Protein AF-A0A7S2BAJ3-F1 (afdb_monomer_lite)

Sequence (168 aa):
AYTRFWEGATLINQVRGEWFNAVSTLFAFCNHSPAYRDKVDQFQHTLIRLASMLYCSALQQVCDLDDDWFEIIEIRGMEDDSIRFMQESADRVEIILCWIQRLIVDANEEDVIKIAPPILTRAFQELSRGIVNVNSARKIKDIPFPFPYSQMITLMLLVHWLATPVIA

InterPro domains:
  IPR044669 Voltage-dependent anion channel-forming protein YneE/VCCN1/2-like [PF25539] (1-166)

Radius of gyration: 22.39 Å; chains: 1; bounding box: 67×28×60 Å

Structure (mmCIF, N/CA/C/O backbone):
data_AF-A0A7S2BAJ3-F1
#
_entry.id   AF-A0A7S2BAJ3-F1
#
loop_
_atom_site.group_PDB
_atom_site.id
_atom_site.type_symbol
_atom_site.label_atom_id
_atom_site.label_alt_id
_atom_site.label_comp_id
_atom_site.label_asym_id
_atom_site.label_entity_id
_atom_site.label_seq_id
_atom_site.pdbx_PDB_ins_code
_atom_site.Cartn_x
_atom_site.Cartn_y
_atom_site.Cartn_z
_atom_site.occupancy
_atom_site.B_iso_or_equiv
_atom_site.auth_seq_id
_atom_site.auth_comp_id
_atom_site.auth_asym_id
_atom_site.auth_atom_id
_atom_site.pdbx_PDB_model_num
ATOM 1 N N . ALA A 1 1 ? 21.060 0.919 -12.688 1.00 78.38 1 ALA A N 1
ATOM 2 C CA . ALA A 1 1 ? 20.465 -0.400 -12.381 1.00 78.38 1 ALA A CA 1
ATOM 3 C C . ALA A 1 1 ? 20.527 -0.711 -10.883 1.00 78.38 1 ALA A C 1
ATOM 5 O O . ALA A 1 1 ? 19.474 -0.791 -10.272 1.00 78.38 1 ALA A O 1
ATOM 6 N N . TYR A 1 2 ? 21.718 -0.786 -10.273 1.00 85.75 2 TYR A N 1
ATOM 7 C CA . TYR A 1 2 ? 21.890 -1.144 -8.852 1.00 85.75 2 TYR A CA 1
ATOM 8 C C . TYR A 1 2 ? 21.098 -0.273 -7.857 1.00 85.75 2 TYR A C 1
ATOM 10 O O . TYR A 1 2 ? 20.364 -0.805 -7.033 1.00 85.75 2 TYR A O 1
ATOM 18 N N . THR A 1 3 ? 21.173 1.060 -7.969 1.00 89.75 3 THR A N 1
ATOM 19 C CA . THR A 1 3 ? 20.400 1.971 -7.101 1.00 89.75 3 THR A CA 1
ATOM 20 C C . THR A 1 3 ? 18.897 1.726 -7.215 1.00 89.75 3 THR A C 1
ATOM 22 O O . THR A 1 3 ? 18.225 1.624 -6.201 1.00 89.75 3 THR A O 1
ATOM 25 N N . ARG A 1 4 ? 18.385 1.549 -8.441 1.00 89.31 4 ARG A N 1
ATOM 26 C CA . ARG A 1 4 ? 16.955 1.312 -8.697 1.00 89.31 4 ARG A CA 1
ATOM 27 C C . ARG A 1 4 ? 16.468 -0.013 -8.111 1.00 89.31 4 ARG A C 1
ATOM 29 O O . ARG A 1 4 ? 15.348 -0.080 -7.626 1.00 89.31 4 ARG A O 1
ATOM 36 N N . PHE A 1 5 ? 17.311 -1.047 -8.145 1.00 88.62 5 PHE A N 1
ATOM 37 C CA . PHE A 1 5 ? 17.019 -2.335 -7.515 1.00 88.62 5 PHE A CA 1
ATOM 38 C C . PHE A 1 5 ? 16.846 -2.183 -5.999 1.00 88.62 5 PHE A C 1
ATOM 40 O O . PHE A 1 5 ? 15.823 -2.584 -5.450 1.00 88.62 5 PHE A O 1
ATOM 47 N N . TRP A 1 6 ? 17.815 -1.546 -5.335 1.00 93.06 6 TRP A N 1
ATOM 48 C CA . TRP A 1 6 ? 17.747 -1.320 -3.891 1.00 93.06 6 TRP A CA 1
ATOM 49 C C . TRP A 1 6 ? 16.617 -0.377 -3.491 1.00 93.06 6 TRP A C 1
ATOM 51 O O . TRP A 1 6 ? 15.978 -0.605 -2.469 1.00 93.06 6 TRP A O 1
ATOM 61 N N . GLU A 1 7 ? 16.341 0.648 -4.295 1.00 92.94 7 GLU A N 1
ATOM 62 C CA . GLU A 1 7 ? 15.231 1.576 -4.078 1.00 92.94 7 GLU A CA 1
ATOM 63 C C . GLU A 1 7 ? 13.882 0.848 -4.145 1.00 92.94 7 GLU A C 1
ATOM 65 O O . GLU A 1 7 ? 13.106 0.928 -3.196 1.00 92.94 7 GLU A O 1
ATOM 70 N N . GLY A 1 8 ? 13.641 0.045 -5.189 1.00 91.81 8 GLY A N 1
ATOM 71 C CA . GLY A 1 8 ? 12.420 -0.760 -5.310 1.00 91.81 8 GLY A CA 1
ATOM 72 C C . GLY A 1 8 ? 12.246 -1.751 -4.154 1.00 91.81 8 GLY A C 1
ATOM 73 O O . GLY A 1 8 ? 11.186 -1.799 -3.532 1.00 91.81 8 GLY A O 1
ATOM 74 N N . ALA A 1 9 ? 13.306 -2.486 -3.799 1.00 91.06 9 ALA A N 1
ATOM 75 C CA . ALA A 1 9 ? 13.281 -3.410 -2.664 1.00 91.06 9 ALA A CA 1
ATOM 76 C C . ALA A 1 9 ? 13.024 -2.693 -1.326 1.00 91.06 9 ALA A C 1
ATOM 78 O O . ALA A 1 9 ? 12.303 -3.205 -0.468 1.00 91.06 9 ALA A O 1
ATOM 79 N N . THR A 1 10 ? 13.595 -1.502 -1.138 1.00 94.81 10 THR A N 1
ATOM 80 C CA . THR A 1 10 ? 13.402 -0.700 0.077 1.00 94.81 10 THR A CA 1
ATOM 81 C C . THR A 1 10 ? 11.963 -0.214 0.190 1.00 94.81 10 THR A C 1
ATOM 83 O O . THR A 1 10 ? 11.367 -0.363 1.255 1.00 94.81 10 THR A O 1
ATOM 86 N N . LEU A 1 11 ? 11.383 0.298 -0.900 1.00 95.00 11 LEU A N 1
ATOM 87 C CA . LEU A 1 11 ? 10.006 0.793 -0.922 1.00 95.00 11 LEU A CA 1
ATOM 88 C C . LEU A 1 11 ? 9.007 -0.302 -0.533 1.00 95.00 11 LEU A C 1
ATOM 90 O O . LEU A 1 11 ? 8.182 -0.080 0.346 1.00 95.00 11 LEU A O 1
ATOM 94 N N . ILE A 1 12 ? 9.123 -1.512 -1.089 1.00 93.00 12 ILE A N 1
ATOM 95 C CA . ILE A 1 12 ? 8.221 -2.625 -0.738 1.00 93.00 12 ILE A CA 1
ATOM 96 C C . ILE A 1 12 ? 8.367 -3.048 0.733 1.00 93.00 12 ILE A C 1
ATOM 98 O O . ILE A 1 12 ? 7.371 -3.314 1.409 1.00 93.00 12 ILE A O 1
ATOM 102 N N . ASN A 1 13 ? 9.588 -3.057 1.275 1.00 93.38 13 ASN A N 1
ATOM 103 C CA . ASN A 1 13 ? 9.790 -3.333 2.701 1.00 93.38 13 ASN A CA 1
ATOM 104 C C . ASN A 1 13 ? 9.205 -2.228 3.599 1.00 93.38 13 ASN A C 1
ATOM 106 O O . ASN A 1 13 ? 8.659 -2.535 4.660 1.00 93.38 13 ASN A O 1
ATOM 110 N N . GLN A 1 14 ? 9.273 -0.962 3.175 1.00 95.44 14 GLN A N 1
ATOM 111 C CA . GLN A 1 14 ? 8.634 0.153 3.878 1.00 95.44 14 GLN A CA 1
ATOM 112 C C . GLN A 1 14 ? 7.110 0.023 3.870 1.00 95.44 14 GLN A C 1
ATOM 114 O O . GLN A 1 14 ? 6.509 0.138 4.934 1.00 95.44 14 GLN A O 1
ATOM 119 N N . VAL A 1 15 ? 6.499 -0.313 2.726 1.00 95.31 15 VAL A N 1
ATOM 120 C CA . VAL A 1 15 ? 5.051 -0.584 2.618 1.00 95.31 15 VAL A CA 1
ATOM 121 C C . VAL A 1 15 ? 4.618 -1.621 3.651 1.00 95.31 15 VAL A C 1
ATOM 123 O O . VAL A 1 15 ? 3.694 -1.384 4.429 1.00 95.31 15 VAL A O 1
ATOM 126 N N . ARG A 1 16 ? 5.328 -2.757 3.707 1.00 93.62 16 ARG A N 1
ATOM 127 C CA . ARG A 1 16 ? 5.051 -3.814 4.685 1.00 93.62 16 ARG A CA 1
ATOM 128 C C . ARG A 1 16 ? 5.150 -3.295 6.119 1.00 93.62 16 ARG A C 1
ATOM 130 O O . ARG A 1 16 ? 4.282 -3.603 6.931 1.00 93.62 16 ARG A O 1
ATOM 137 N N . GLY A 1 17 ? 6.201 -2.538 6.435 1.00 94.69 17 GLY A N 1
ATOM 138 C CA . GLY A 1 17 ? 6.415 -1.980 7.769 1.00 94.69 17 GLY A CA 1
ATOM 139 C C . GLY A 1 17 ? 5.310 -1.011 8.191 1.00 94.69 17 GLY A C 1
ATOM 140 O O . GLY A 1 17 ? 4.792 -1.122 9.299 1.00 94.69 17 GLY A O 1
ATOM 141 N N . GLU A 1 18 ? 4.912 -0.099 7.304 1.00 95.38 18 GLU A N 1
ATOM 142 C CA . GLU A 1 18 ? 3.890 0.912 7.585 1.00 95.38 18 GLU A CA 1
ATOM 143 C C . GLU A 1 18 ? 2.505 0.298 7.777 1.00 95.38 18 GLU A C 1
ATOM 145 O O . GLU A 1 18 ? 1.831 0.600 8.762 1.00 95.38 18 GLU A O 1
ATOM 150 N N . TRP A 1 19 ? 2.091 -0.608 6.892 1.00 95.31 19 TRP A N 1
ATOM 151 C CA . TRP A 1 19 ? 0.789 -1.264 7.018 1.00 95.31 19 TRP A CA 1
ATOM 152 C C . TRP A 1 19 ? 0.727 -2.228 8.195 1.00 95.31 19 TRP A C 1
ATOM 154 O O . TRP A 1 19 ? -0.287 -2.273 8.890 1.00 95.31 19 TRP A O 1
ATOM 164 N N . PHE A 1 20 ? 1.813 -2.952 8.476 1.00 94.69 20 PHE A N 1
ATOM 165 C CA . PHE A 1 20 ? 1.884 -3.779 9.675 1.00 94.69 20 PHE A CA 1
ATOM 166 C C . PHE A 1 20 ? 1.771 -2.929 10.943 1.00 94.69 20 PHE A C 1
ATOM 168 O O . PHE A 1 20 ? 1.014 -3.286 11.846 1.00 94.69 20 PHE A O 1
ATOM 175 N N . ASN A 1 21 ? 2.473 -1.792 11.004 1.00 94.12 21 ASN A N 1
ATOM 176 C CA . ASN A 1 21 ? 2.394 -0.905 12.160 1.00 94.12 21 ASN A CA 1
ATOM 177 C C . ASN A 1 21 ? 0.977 -0.349 12.347 1.00 94.12 21 ASN A C 1
ATOM 179 O O . ASN A 1 21 ? 0.463 -0.385 13.465 1.00 94.12 21 ASN A O 1
ATOM 183 N N . ALA A 1 22 ? 0.311 0.059 11.262 1.00 93.94 22 ALA A N 1
ATOM 184 C CA . ALA A 1 22 ? -1.063 0.551 11.316 1.00 93.94 22 ALA A CA 1
ATOM 185 C C . ALA A 1 22 ? -2.024 -0.508 11.876 1.00 93.94 22 ALA A C 1
ATOM 187 O O . ALA A 1 22 ? -2.772 -0.236 12.816 1.00 93.94 22 ALA A O 1
ATOM 188 N N . VAL A 1 23 ? -1.971 -1.738 11.350 1.00 94.00 23 VAL A N 1
ATOM 189 C CA . VAL A 1 23 ? -2.834 -2.842 11.801 1.00 94.00 23 VAL A CA 1
ATOM 190 C C . VAL A 1 23 ? -2.527 -3.226 13.249 1.00 94.00 23 VAL A C 1
ATOM 192 O O . VAL A 1 23 ? -3.443 -3.325 14.062 1.00 94.00 23 VAL A O 1
ATOM 195 N N . SER A 1 24 ? -1.248 -3.378 13.605 1.00 93.88 24 SER A N 1
ATOM 196 C CA . SER A 1 24 ? -0.832 -3.705 14.975 1.00 93.88 24 SER A CA 1
ATOM 197 C C . SER A 1 24 ? -1.283 -2.640 15.975 1.00 93.88 24 SER A C 1
ATOM 199 O O . SER A 1 24 ? -1.686 -2.961 17.093 1.00 93.88 24 SER A O 1
ATOM 201 N N . THR A 1 25 ? -1.222 -1.373 15.576 1.00 91.62 25 THR A N 1
ATOM 202 C CA . THR A 1 25 ? -1.653 -0.236 16.386 1.00 91.62 25 THR A CA 1
ATOM 203 C C . THR A 1 25 ? -3.165 -0.281 16.615 1.00 91.62 25 THR A C 1
ATOM 205 O O . THR A 1 25 ? -3.613 -0.182 17.753 1.00 91.62 25 THR A O 1
ATOM 208 N N . LEU A 1 26 ? -3.962 -0.517 15.569 1.00 92.19 26 LEU A N 1
ATOM 209 C CA . LEU A 1 26 ? -5.422 -0.648 15.680 1.00 92.19 26 LEU A CA 1
ATOM 210 C C . LEU A 1 26 ? -5.836 -1.820 16.585 1.00 92.19 26 LEU A C 1
ATOM 212 O O . LEU A 1 26 ? -6.768 -1.693 17.377 1.00 92.19 26 LEU A O 1
ATOM 216 N N . PHE A 1 27 ? -5.105 -2.933 16.526 1.00 92.31 27 PHE A N 1
ATOM 217 C CA . PHE A 1 27 ? -5.322 -4.089 17.398 1.00 92.31 27 PHE A CA 1
ATOM 218 C C . PHE A 1 27 ? -5.050 -3.767 18.868 1.00 92.31 27 PHE A C 1
ATOM 220 O O . PHE A 1 27 ? -5.839 -4.132 19.739 1.00 92.31 27 PHE A O 1
ATOM 227 N N . ALA A 1 28 ? -3.957 -3.054 19.146 1.00 90.50 28 ALA A N 1
ATOM 228 C CA . ALA A 1 28 ? -3.554 -2.701 20.505 1.00 90.50 28 ALA A CA 1
ATOM 229 C C . ALA A 1 28 ? -4.574 -1.811 21.232 1.00 90.50 28 ALA A C 1
ATOM 231 O O . ALA A 1 28 ? -4.592 -1.768 22.459 1.00 90.50 28 ALA A O 1
ATOM 232 N N . PHE A 1 29 ? -5.422 -1.107 20.486 1.00 89.56 29 PHE A N 1
ATOM 233 C CA . PHE A 1 29 ? -6.381 -0.156 21.033 1.00 89.56 29 PHE A CA 1
ATOM 234 C C . PHE A 1 29 ? -7.843 -0.611 20.980 1.00 89.56 29 PHE A C 1
ATOM 236 O O . PHE A 1 29 ? -8.766 0.177 21.226 1.00 89.56 29 PHE A O 1
ATOM 243 N N . CYS A 1 30 ? -8.063 -1.880 20.656 1.00 91.00 30 CYS A N 1
ATOM 244 C CA . CYS A 1 30 ? -9.376 -2.489 20.760 1.00 91.00 30 CYS A CA 1
ATOM 245 C C . CYS A 1 30 ? -9.883 -2.460 22.213 1.00 91.00 30 CYS A C 1
ATOM 247 O O . CYS A 1 30 ? -9.118 -2.540 23.175 1.00 91.00 30 CYS A O 1
ATOM 249 N N . ASN A 1 31 ? -11.196 -2.348 22.380 1.00 90.25 31 ASN A N 1
ATOM 250 C CA . ASN A 1 31 ? -11.836 -2.269 23.685 1.00 90.25 31 ASN A CA 1
ATOM 251 C C . ASN A 1 31 ? -11.691 -3.591 24.465 1.00 90.25 31 ASN A C 1
ATOM 253 O O . ASN A 1 31 ? -12.059 -4.658 23.984 1.00 90.25 31 ASN A O 1
ATOM 257 N N . HIS A 1 32 ? -11.190 -3.526 25.700 1.00 88.94 32 HIS A N 1
ATOM 258 C CA . HIS A 1 32 ? -10.984 -4.709 26.550 1.00 88.94 32 HIS A CA 1
ATOM 259 C C . HIS A 1 32 ? -12.216 -5.113 27.376 1.00 88.94 32 HIS A C 1
ATOM 261 O O . HIS A 1 32 ? -12.157 -6.067 28.153 1.00 88.94 32 HIS A O 1
ATOM 267 N N . SER A 1 33 ? -13.325 -4.377 27.266 1.00 90.94 33 SER A N 1
ATOM 268 C CA . SER A 1 33 ? -14.551 -4.692 27.998 1.00 90.94 33 SER A CA 1
ATOM 269 C C . SER A 1 33 ? -15.177 -6.003 27.492 1.00 90.94 33 SER A C 1
ATOM 271 O O . SER A 1 33 ? -15.330 -6.166 26.279 1.00 90.94 33 SER A O 1
ATOM 273 N N . PRO A 1 34 ? -15.629 -6.911 28.384 1.00 89.81 34 PRO A N 1
ATOM 274 C CA . PRO A 1 34 ? -16.228 -8.189 27.989 1.00 89.81 34 PRO A CA 1
ATOM 275 C C . PRO A 1 34 ? -17.430 -8.046 27.049 1.00 89.81 34 PRO A C 1
ATOM 277 O O . PRO A 1 34 ? -17.649 -8.908 26.208 1.00 89.81 34 PRO A O 1
ATOM 280 N N . ALA A 1 35 ? -18.184 -6.949 27.169 1.00 91.50 35 ALA A N 1
ATOM 281 C CA . ALA A 1 35 ? -19.368 -6.683 26.352 1.00 91.50 35 ALA A CA 1
ATOM 282 C C . ALA A 1 35 ? -19.050 -6.416 24.869 1.00 91.50 35 ALA A C 1
ATOM 284 O O . ALA A 1 35 ? -19.925 -6.566 24.024 1.00 91.50 35 ALA A O 1
ATOM 285 N N . TYR A 1 36 ? -17.813 -6.019 24.554 1.00 90.62 36 TYR A N 1
ATOM 286 C CA . TYR A 1 36 ? -17.382 -5.679 23.195 1.00 90.62 36 TYR A CA 1
ATOM 287 C C . TYR A 1 36 ? -16.534 -6.774 22.552 1.00 90.62 36 TYR A C 1
ATOM 289 O O . TYR A 1 36 ? -16.121 -6.613 21.409 1.00 90.62 36 TYR A O 1
ATOM 297 N N . ARG A 1 37 ? -16.281 -7.883 23.256 1.00 90.81 37 ARG A N 1
ATOM 298 C CA . ARG A 1 37 ? -15.369 -8.938 22.803 1.00 90.81 37 ARG A CA 1
ATOM 299 C C . ARG A 1 37 ? -15.735 -9.471 21.417 1.00 90.81 37 ARG A C 1
ATOM 301 O O . ARG A 1 37 ? -14.876 -9.500 20.547 1.00 90.81 37 ARG A O 1
ATOM 308 N N . ASP A 1 38 ? -17.010 -9.778 21.191 1.00 92.31 38 ASP A N 1
ATOM 309 C CA . ASP A 1 38 ? -17.478 -10.307 19.904 1.00 92.31 38 ASP A CA 1
ATOM 310 C C . ASP A 1 38 ? -17.314 -9.283 18.766 1.00 92.31 38 ASP A C 1
ATOM 312 O O . ASP A 1 38 ? -16.895 -9.626 17.661 1.00 92.31 38 ASP A O 1
ATOM 316 N N . LYS A 1 39 ? -17.586 -8.000 19.047 1.00 92.19 39 LYS A N 1
ATOM 317 C CA . LYS A 1 39 ? -17.408 -6.907 18.077 1.00 92.19 39 LYS A CA 1
ATOM 318 C C . LYS A 1 39 ? -15.935 -6.652 17.759 1.00 92.19 39 LYS A C 1
ATOM 320 O O . LYS A 1 39 ? -15.588 -6.408 16.606 1.00 92.19 39 LYS A O 1
ATOM 325 N N . VAL A 1 40 ? -15.074 -6.708 18.774 1.00 93.31 40 VAL A N 1
ATOM 326 C CA . VAL A 1 40 ? -13.621 -6.573 18.625 1.00 93.31 40 VAL A CA 1
ATOM 327 C C . VAL A 1 40 ? -13.068 -7.715 17.782 1.00 93.31 40 VAL A C 1
ATOM 329 O O . VAL A 1 40 ? -12.324 -7.447 16.842 1.00 93.31 40 VAL A O 1
ATOM 332 N N . ASP A 1 41 ? -13.472 -8.956 18.053 1.00 93.12 41 ASP A N 1
ATOM 333 C CA . ASP A 1 41 ? -13.045 -10.117 17.270 1.00 93.12 41 ASP A CA 1
ATOM 334 C C . ASP A 1 41 ? -13.492 -9.969 15.803 1.00 93.12 41 ASP A C 1
ATOM 336 O O . ASP A 1 41 ? -12.690 -10.140 14.881 1.00 93.12 41 ASP A O 1
ATOM 340 N N . GLN A 1 42 ? -14.741 -9.554 15.559 1.00 92.31 42 GLN A N 1
ATOM 341 C CA . GLN A 1 42 ? -15.242 -9.299 14.204 1.00 92.31 42 GLN A CA 1
ATOM 342 C C . GLN A 1 42 ? -14.451 -8.196 13.482 1.00 92.31 42 GLN A C 1
ATOM 344 O O . GLN A 1 42 ? -14.079 -8.364 12.314 1.00 92.31 42 GLN A O 1
ATOM 349 N N . PHE A 1 43 ? -14.160 -7.087 14.165 1.00 93.06 43 PHE A N 1
ATOM 350 C CA . PHE A 1 43 ? -13.348 -5.997 13.627 1.00 93.06 43 PHE A CA 1
ATOM 351 C C . PHE A 1 43 ? -11.932 -6.472 13.279 1.00 93.06 43 PHE A C 1
ATOM 353 O O . PHE A 1 43 ? -11.468 -6.255 12.160 1.00 93.06 43 PHE A O 1
ATOM 360 N N . GLN A 1 44 ? -11.266 -7.175 14.197 1.00 93.44 44 GLN A N 1
ATOM 361 C CA . GLN A 1 44 ? -9.911 -7.693 14.012 1.00 93.44 44 GLN A CA 1
ATOM 362 C C . GLN A 1 44 ? -9.825 -8.657 12.824 1.00 93.44 44 GLN A C 1
ATOM 364 O O . GLN A 1 44 ? -8.944 -8.519 11.970 1.00 93.44 44 GLN A O 1
ATOM 369 N N . HIS A 1 45 ? -10.766 -9.597 12.718 1.00 92.50 45 HIS A N 1
ATOM 370 C CA . HIS A 1 45 ? -10.822 -10.526 11.593 1.00 92.50 45 HIS A CA 1
ATOM 371 C C . HIS A 1 45 ? -11.046 -9.810 10.259 1.00 92.50 45 HIS A C 1
ATOM 373 O O . HIS A 1 45 ? -10.371 -10.120 9.275 1.00 92.50 45 HIS A O 1
ATOM 379 N N . THR A 1 46 ? -11.954 -8.834 10.223 1.00 91.94 46 THR A N 1
ATOM 380 C CA . THR A 1 46 ? -12.244 -8.069 9.002 1.00 91.94 46 THR A CA 1
ATOM 381 C C . THR A 1 46 ? -11.040 -7.223 8.588 1.00 91.94 46 THR A C 1
ATOM 383 O O . THR A 1 46 ? -10.644 -7.243 7.423 1.00 91.94 46 THR A O 1
ATOM 386 N N . LEU A 1 47 ? -10.391 -6.554 9.545 1.00 93.44 47 LEU A N 1
ATOM 387 C CA . LEU A 1 47 ? -9.209 -5.729 9.307 1.00 93.44 47 LEU A CA 1
ATOM 388 C C . LEU A 1 47 ? -8.025 -6.551 8.776 1.00 93.44 47 LEU A C 1
ATOM 390 O O . LEU A 1 47 ? -7.389 -6.132 7.813 1.00 93.44 47 LEU A O 1
ATOM 394 N N . ILE A 1 48 ? -7.744 -7.728 9.348 1.00 93.06 48 ILE A N 1
ATOM 395 C CA . ILE A 1 48 ? -6.662 -8.608 8.869 1.00 93.06 48 ILE A CA 1
ATOM 396 C C . ILE A 1 48 ? -6.923 -9.081 7.436 1.00 93.06 48 ILE A C 1
ATOM 398 O O . ILE A 1 48 ? -6.004 -9.078 6.615 1.00 93.06 48 ILE A O 1
ATOM 402 N N . ARG A 1 49 ? -8.161 -9.476 7.120 1.00 91.81 49 ARG A N 1
ATOM 403 C CA . ARG A 1 49 ? -8.532 -9.923 5.769 1.00 91.81 49 ARG A CA 1
ATOM 404 C C . ARG A 1 49 ? -8.367 -8.795 4.753 1.00 91.81 49 ARG A C 1
ATOM 406 O O . ARG A 1 49 ? -7.716 -8.993 3.731 1.00 91.81 49 ARG A O 1
ATOM 413 N N . LEU A 1 50 ? -8.864 -7.595 5.064 1.00 92.56 50 LEU A N 1
ATOM 414 C CA . LEU A 1 50 ? -8.674 -6.413 4.217 1.00 92.56 50 LEU A CA 1
ATOM 415 C C . LEU A 1 50 ? -7.192 -6.055 4.053 1.00 92.56 50 LEU A C 1
ATOM 417 O O . LEU A 1 50 ? -6.752 -5.796 2.939 1.00 92.56 50 LEU A O 1
ATOM 421 N N . ALA A 1 51 ? -6.399 -6.090 5.127 1.00 93.38 51 ALA A N 1
ATOM 422 C CA . ALA A 1 51 ? -4.964 -5.814 5.064 1.00 93.38 51 ALA A CA 1
ATOM 423 C C . ALA A 1 51 ? -4.206 -6.849 4.211 1.00 93.38 51 ALA A C 1
ATOM 425 O O . ALA A 1 51 ? -3.305 -6.486 3.455 1.00 93.38 51 ALA A O 1
ATOM 426 N N . SER A 1 52 ? -4.592 -8.127 4.286 1.00 92.44 52 SER A N 1
ATOM 427 C CA . SER A 1 52 ? -4.046 -9.187 3.432 1.00 92.44 52 SER A CA 1
ATOM 428 C C . SER A 1 52 ? -4.376 -8.949 1.956 1.00 92.44 52 SER A C 1
ATOM 430 O O . SER A 1 52 ? -3.475 -9.012 1.119 1.00 92.44 52 SER A O 1
ATOM 432 N N . MET A 1 53 ? -5.626 -8.600 1.635 1.00 90.75 53 MET A N 1
ATOM 433 C CA . MET A 1 53 ? -6.021 -8.262 0.264 1.00 90.75 53 MET A CA 1
ATOM 434 C C . MET A 1 53 ? -5.338 -6.990 -0.250 1.00 90.75 53 MET A C 1
ATOM 436 O O . MET A 1 53 ? -4.948 -6.944 -1.417 1.00 90.75 53 MET A O 1
ATOM 440 N N . LEU A 1 54 ? -5.163 -5.977 0.607 1.00 93.19 54 LEU A N 1
ATOM 441 C CA . LEU A 1 54 ? -4.456 -4.737 0.279 1.00 93.19 54 LEU A CA 1
ATOM 442 C C . LEU A 1 54 ? -3.009 -5.041 -0.116 1.00 93.19 54 LEU A C 1
ATOM 444 O O . LEU A 1 54 ? -2.538 -4.584 -1.155 1.00 93.19 54 LEU A O 1
ATOM 448 N N . TYR A 1 55 ? -2.324 -5.852 0.696 1.00 92.31 55 TYR A N 1
ATOM 449 C CA . TYR A 1 55 ? -0.939 -6.235 0.443 1.00 92.31 55 TYR A CA 1
ATOM 450 C C . TYR A 1 55 ? -0.786 -7.086 -0.817 1.00 92.31 55 TYR A C 1
ATOM 452 O O . TYR A 1 55 ? 0.098 -6.817 -1.626 1.00 92.31 55 TYR A O 1
ATOM 460 N N . CYS A 1 56 ? -1.686 -8.047 -1.028 1.00 90.56 56 CYS A N 1
ATOM 461 C CA . CYS A 1 56 ? -1.747 -8.825 -2.262 1.00 90.56 56 CYS A CA 1
ATOM 462 C C . CYS A 1 56 ? -1.936 -7.923 -3.492 1.00 90.56 56 CYS A C 1
ATOM 464 O O . CYS A 1 56 ? -1.108 -7.947 -4.399 1.00 90.56 56 CYS A O 1
ATOM 466 N N . SER A 1 57 ? -2.956 -7.061 -3.491 1.00 89.69 57 SER A N 1
ATOM 467 C CA . SER A 1 57 ? -3.255 -6.177 -4.628 1.00 89.69 57 SER A CA 1
ATOM 468 C C . SER A 1 57 ? -2.100 -5.221 -4.936 1.00 89.69 57 SER A C 1
ATOM 470 O O . SER A 1 57 ? -1.804 -4.953 -6.098 1.00 89.69 57 SER A O 1
ATOM 472 N N . ALA A 1 58 ? -1.411 -4.735 -3.902 1.00 91.38 58 ALA A N 1
ATOM 473 C CA . ALA A 1 58 ? -0.245 -3.877 -4.062 1.00 91.38 58 ALA A CA 1
ATOM 474 C C . ALA A 1 58 ? 0.953 -4.610 -4.675 1.00 91.38 58 ALA A C 1
ATOM 476 O O . ALA A 1 58 ? 1.645 -4.049 -5.523 1.00 91.38 58 ALA A O 1
ATOM 477 N N . LEU A 1 59 ? 1.190 -5.865 -4.282 1.00 89.88 59 LEU A N 1
ATOM 478 C CA . LEU A 1 59 ? 2.230 -6.687 -4.898 1.00 89.88 59 LEU A CA 1
ATOM 479 C C . LEU A 1 59 ? 1.897 -7.011 -6.354 1.00 89.88 59 LEU A C 1
ATOM 481 O O . LEU A 1 59 ? 2.761 -6.828 -7.201 1.00 89.88 59 LEU A O 1
ATOM 485 N N . GLN A 1 60 ? 0.654 -7.386 -6.666 1.00 88.06 60 GLN A N 1
ATOM 486 C CA . GLN A 1 60 ? 0.204 -7.619 -8.047 1.00 88.06 60 GLN A CA 1
ATOM 487 C C . GLN A 1 60 ? 0.393 -6.385 -8.941 1.00 88.06 60 GLN A C 1
ATOM 489 O O . GLN A 1 60 ? 0.676 -6.500 -10.126 1.00 88.06 60 GLN A O 1
ATOM 494 N N . GLN A 1 61 ? 0.268 -5.180 -8.382 1.00 86.56 61 GLN A N 1
ATOM 495 C CA . GLN A 1 61 ? 0.482 -3.949 -9.141 1.00 86.56 61 GLN A CA 1
ATOM 496 C C . GLN A 1 61 ? 1.964 -3.720 -9.502 1.00 86.56 61 GLN A C 1
ATOM 498 O O . GLN A 1 61 ? 2.266 -3.082 -10.513 1.00 86.56 61 GLN A O 1
ATOM 503 N N . VAL A 1 62 ? 2.896 -4.223 -8.684 1.00 87.88 62 VAL A N 1
ATOM 504 C CA . VAL A 1 62 ? 4.345 -4.004 -8.838 1.00 87.88 62 VAL A CA 1
ATOM 505 C C . VAL A 1 62 ? 5.058 -5.202 -9.476 1.00 87.88 62 VAL A C 1
ATOM 507 O O . VAL A 1 62 ? 6.050 -5.019 -10.180 1.00 87.88 62 VAL A O 1
ATOM 510 N N . CYS A 1 63 ? 4.572 -6.421 -9.272 1.00 83.88 63 CYS A N 1
ATOM 511 C CA . CYS A 1 63 ? 5.109 -7.628 -9.891 1.00 83.88 63 CYS A CA 1
ATOM 512 C C . CYS A 1 63 ? 4.700 -7.717 -11.371 1.00 83.88 63 CYS A C 1
ATOM 514 O O . CYS A 1 63 ? 3.666 -7.191 -11.770 1.00 83.88 63 CYS A O 1
ATOM 516 N N . ASP A 1 64 ? 5.559 -8.325 -12.189 1.00 70.50 64 ASP A N 1
ATOM 517 C CA . ASP A 1 64 ? 5.228 -8.838 -13.525 1.00 70.50 64 ASP A CA 1
ATOM 518 C C . ASP A 1 64 ? 5.456 -10.352 -13.456 1.00 70.50 64 ASP A C 1
ATOM 520 O O . ASP A 1 64 ? 6.541 -10.833 -13.791 1.00 70.50 64 ASP A O 1
ATOM 524 N N . LEU A 1 65 ? 4.501 -11.097 -12.897 1.00 67.19 65 LEU A N 1
ATOM 525 C CA . LEU A 1 65 ? 4.533 -12.558 -12.897 1.00 67.19 65 LEU A CA 1
ATOM 526 C C . LEU A 1 65 ? 3.341 -13.067 -13.709 1.00 67.19 65 LEU A C 1
ATOM 528 O O . LEU A 1 65 ? 2.231 -12.567 -13.577 1.00 67.19 65 LEU A O 1
ATOM 532 N N . ASP A 1 66 ? 3.571 -14.077 -14.548 1.00 58.66 66 ASP A N 1
ATOM 533 C CA . ASP A 1 66 ? 2.512 -14.666 -15.380 1.00 58.66 66 ASP A CA 1
ATOM 534 C C . ASP A 1 66 ? 1.402 -15.331 -14.530 1.00 58.66 66 ASP A C 1
ATOM 536 O O . ASP A 1 66 ? 0.255 -15.416 -14.967 1.00 58.66 66 ASP A O 1
ATOM 540 N N . ASP A 1 67 ? 1.732 -15.735 -13.294 1.00 59.75 67 ASP A N 1
ATOM 541 C CA . ASP A 1 67 ? 0.826 -16.292 -12.282 1.00 59.75 67 ASP A CA 1
ATOM 542 C C . ASP A 1 67 ? 0.821 -15.416 -11.011 1.00 59.75 67 ASP A C 1
ATOM 544 O O . ASP A 1 67 ? 1.451 -15.730 -10.000 1.00 59.75 67 ASP A O 1
ATOM 548 N N . ASP A 1 68 ? 0.084 -14.306 -11.038 1.00 62.84 68 ASP A N 1
ATOM 549 C CA . ASP A 1 68 ? -0.034 -13.331 -9.936 1.00 62.84 68 ASP A CA 1
ATOM 550 C C . ASP A 1 68 ? -0.917 -13.805 -8.750 1.00 62.84 68 ASP A C 1
ATOM 552 O O . ASP A 1 68 ? -1.534 -13.006 -8.035 1.00 62.84 68 ASP A O 1
ATOM 556 N N . TRP A 1 69 ? -1.017 -15.113 -8.507 1.00 65.00 69 TRP A N 1
ATOM 557 C CA . TRP A 1 69 ? -1.836 -15.668 -7.424 1.00 65.00 69 TRP A CA 1
ATOM 558 C C . TRP A 1 69 ? -1.083 -15.630 -6.093 1.00 65.00 69 TRP A C 1
ATOM 560 O O . TRP A 1 69 ? -0.419 -16.588 -5.701 1.00 65.00 69 TRP A O 1
ATOM 570 N N . PHE A 1 70 ? -1.206 -14.523 -5.364 1.00 77.81 70 PHE A N 1
ATOM 571 C CA . PHE A 1 70 ? -0.761 -14.472 -3.974 1.00 77.81 70 PHE A CA 1
ATOM 572 C C . PHE A 1 70 ? -1.809 -15.091 -3.047 1.00 77.81 70 PHE A C 1
ATOM 574 O O . PHE A 1 70 ? -3.012 -14.869 -3.198 1.00 77.81 70 PHE A O 1
ATOM 581 N N . GLU A 1 71 ? -1.338 -15.838 -2.050 1.00 77.56 71 GLU A N 1
ATOM 582 C CA . GLU A 1 71 ? -2.196 -16.361 -0.993 1.00 77.56 71 GLU A CA 1
ATOM 583 C C . GLU A 1 71 ? -2.754 -15.199 -0.160 1.00 77.56 71 GLU A C 1
ATOM 585 O O . GLU A 1 71 ? -2.011 -14.408 0.428 1.00 77.56 71 GLU A O 1
ATOM 590 N N . ILE A 1 72 ? -4.081 -15.095 -0.127 1.00 82.69 72 ILE A N 1
ATOM 591 C CA . ILE A 1 72 ? -4.809 -14.138 0.703 1.00 82.69 72 ILE A CA 1
ATOM 592 C C . ILE A 1 72 ? -5.536 -14.870 1.819 1.00 82.69 72 ILE A C 1
ATOM 594 O O . ILE A 1 72 ? -6.022 -15.990 1.649 1.00 82.69 72 ILE A O 1
ATOM 598 N N . ILE A 1 73 ? -5.639 -14.208 2.967 1.00 82.12 73 ILE A N 1
ATOM 599 C CA . ILE A 1 73 ? -6.452 -14.702 4.072 1.00 82.12 73 ILE A CA 1
ATOM 600 C C . ILE A 1 73 ? -7.915 -14.704 3.618 1.00 82.12 73 ILE A C 1
ATOM 602 O O . ILE A 1 73 ? -8.403 -13.722 3.065 1.00 82.12 73 ILE A O 1
ATOM 606 N N . GLU A 1 74 ? -8.586 -15.829 3.860 1.00 77.81 74 GLU A N 1
ATOM 607 C CA . GLU A 1 74 ? -9.958 -16.146 3.458 1.00 77.81 74 GLU A CA 1
ATOM 608 C C . GLU A 1 74 ? -10.924 -14.940 3.433 1.00 77.81 74 GLU A C 1
ATOM 610 O O . GLU A 1 74 ? -11.091 -14.243 4.434 1.00 77.81 74 GLU A O 1
ATOM 615 N N . ILE A 1 75 ? -11.631 -14.753 2.310 1.00 73.06 75 ILE A N 1
ATOM 616 C CA . ILE A 1 75 ? -12.531 -13.607 2.043 1.00 73.06 75 ILE A CA 1
ATOM 617 C C . ILE A 1 75 ? -13.942 -13.797 2.647 1.00 73.06 75 ILE A C 1
ATOM 619 O O . ILE A 1 75 ? -14.866 -13.026 2.393 1.00 73.06 75 ILE A O 1
ATOM 623 N N . ARG A 1 76 ? -14.155 -14.843 3.458 1.00 69.69 76 ARG A N 1
ATOM 624 C CA . ARG A 1 76 ? -15.471 -15.132 4.047 1.00 69.69 76 ARG A CA 1
ATOM 625 C C . ARG A 1 76 ? -15.942 -13.967 4.922 1.00 69.69 76 ARG A C 1
ATOM 627 O O . ARG A 1 76 ? -15.245 -13.556 5.851 1.00 69.69 76 ARG A O 1
ATOM 634 N N . GLY A 1 77 ? -17.154 -13.483 4.650 1.00 66.00 77 GLY A N 1
ATOM 635 C CA . GLY A 1 77 ? -17.786 -12.371 5.367 1.00 66.00 77 GLY A CA 1
ATOM 636 C C . GLY A 1 77 ? -17.734 -11.025 4.640 1.00 66.00 77 GLY A C 1
ATOM 637 O O . GLY A 1 77 ? -18.252 -10.052 5.178 1.00 66.00 77 GLY A O 1
ATOM 638 N N . MET A 1 78 ? -17.147 -10.960 3.442 1.00 77.00 78 MET A N 1
ATOM 639 C CA . MET A 1 78 ? -17.303 -9.817 2.538 1.00 77.00 78 MET A CA 1
ATOM 640 C C . MET A 1 78 ? -18.423 -10.087 1.536 1.00 77.00 78 MET A C 1
ATOM 642 O O . MET A 1 78 ? -18.677 -11.233 1.175 1.00 77.00 78 MET A O 1
ATOM 646 N N . GLU A 1 79 ? -19.103 -9.028 1.114 1.00 80.25 79 GLU A N 1
ATOM 647 C CA . GLU A 1 79 ? -20.183 -9.116 0.137 1.00 80.25 79 GLU A CA 1
ATOM 648 C C . GLU A 1 79 ? -19.623 -9.428 -1.257 1.00 80.25 79 GLU A C 1
ATOM 650 O O . GLU A 1 79 ? -18.712 -8.746 -1.736 1.00 80.25 79 GLU A O 1
ATOM 655 N N . ASP A 1 80 ? -20.177 -10.448 -1.916 1.00 79.94 80 ASP A N 1
ATOM 656 C CA . ASP A 1 80 ? -19.697 -10.924 -3.220 1.00 79.94 80 ASP A CA 1
ATOM 657 C C . ASP A 1 80 ? -19.727 -9.823 -4.292 1.00 79.94 80 ASP A C 1
ATOM 659 O O . ASP A 1 80 ? -18.821 -9.737 -5.123 1.00 79.94 80 ASP A O 1
ATOM 663 N N . ASP A 1 81 ? -20.724 -8.936 -4.245 1.00 84.31 81 ASP A N 1
ATOM 664 C CA . ASP A 1 81 ? -20.842 -7.809 -5.174 1.00 84.31 81 ASP A CA 1
ATOM 665 C C . ASP A 1 81 ? -19.732 -6.770 -4.966 1.00 84.31 81 ASP A C 1
ATOM 667 O O . ASP A 1 81 ? -19.179 -6.245 -5.934 1.00 84.31 81 ASP A O 1
ATOM 671 N N . SER A 1 82 ? -19.333 -6.530 -3.713 1.00 82.88 82 SER A N 1
ATOM 672 C CA . SER A 1 82 ? -18.210 -5.641 -3.395 1.00 82.88 82 SER A CA 1
ATOM 673 C C . SER A 1 82 ? -16.887 -6.216 -3.910 1.00 82.88 82 SER A C 1
ATOM 675 O O . SER A 1 82 ? -16.076 -5.490 -4.488 1.00 82.88 82 SER A O 1
ATOM 677 N N . ILE A 1 83 ? -16.676 -7.530 -3.764 1.00 83.12 83 ILE A N 1
ATOM 678 C CA . ILE A 1 83 ? -15.481 -8.213 -4.286 1.00 83.12 83 ILE A CA 1
ATOM 679 C C . ILE A 1 83 ? -15.437 -8.124 -5.815 1.00 83.12 83 ILE A C 1
ATOM 681 O O . ILE A 1 83 ? -14.382 -7.825 -6.376 1.00 83.12 83 ILE A O 1
ATOM 685 N N . ARG A 1 84 ? -16.570 -8.344 -6.494 1.00 85.06 84 ARG A N 1
ATOM 686 C CA . ARG A 1 84 ? -16.669 -8.209 -7.957 1.00 85.06 84 ARG A CA 1
ATOM 687 C C . ARG A 1 84 ? -16.352 -6.793 -8.416 1.00 85.06 84 ARG A C 1
ATOM 689 O O . ARG A 1 84 ? -15.516 -6.622 -9.295 1.00 85.06 84 ARG A O 1
ATOM 696 N N . PHE A 1 85 ? -16.938 -5.788 -7.765 1.00 86.75 85 PHE A N 1
ATOM 697 C CA . PHE A 1 85 ? -16.652 -4.383 -8.053 1.00 86.75 85 PHE A CA 1
ATOM 698 C C . PHE A 1 85 ? -15.155 -4.062 -7.934 1.00 86.75 85 PHE A C 1
ATOM 700 O O . PHE A 1 85 ? -14.582 -3.394 -8.793 1.00 86.75 85 PHE A O 1
ATOM 707 N N . MET A 1 86 ? -14.496 -4.576 -6.892 1.00 86.62 86 MET A N 1
ATOM 708 C CA . MET A 1 86 ? -13.052 -4.427 -6.730 1.00 86.62 86 MET A CA 1
ATOM 709 C C . MET A 1 86 ? -12.280 -5.123 -7.858 1.00 86.62 86 MET A C 1
ATOM 711 O O . MET A 1 86 ? -11.366 -4.522 -8.410 1.00 86.62 86 MET A O 1
ATOM 715 N N . GLN A 1 87 ? -12.633 -6.359 -8.224 1.00 83.56 87 GLN A N 1
ATOM 716 C CA . GLN A 1 87 ? -11.956 -7.106 -9.293 1.00 83.56 87 GLN A CA 1
ATOM 717 C C . GLN A 1 87 ? -12.077 -6.441 -10.672 1.00 83.56 87 GLN A C 1
ATOM 719 O O . GLN A 1 87 ? -11.143 -6.529 -11.466 1.00 83.56 87 GLN A O 1
ATOM 724 N N . GLU A 1 88 ? -13.198 -5.774 -10.950 1.00 85.56 88 GLU A N 1
ATOM 725 C CA . GLU A 1 88 ? -13.437 -5.061 -12.211 1.00 85.56 88 GLU A CA 1
ATOM 726 C C . GLU A 1 88 ? -12.729 -3.697 -12.281 1.00 85.56 88 GLU A C 1
ATOM 728 O O . GLU A 1 88 ? -12.537 -3.150 -13.369 1.00 85.56 88 GLU A O 1
ATOM 733 N N . SER A 1 89 ? -12.317 -3.141 -11.140 1.00 86.19 89 SER A N 1
ATOM 734 C CA . SER A 1 89 ? -11.649 -1.842 -11.077 1.00 86.19 89 SER A CA 1
ATOM 735 C C . SER A 1 89 ? -10.150 -1.930 -11.384 1.00 86.19 89 SER A C 1
ATOM 737 O O . SER A 1 89 ? -9.455 -2.873 -11.002 1.00 86.19 89 SER A O 1
ATOM 739 N N . ALA A 1 90 ? -9.616 -0.888 -12.028 1.00 78.75 90 ALA A N 1
ATOM 740 C CA . ALA A 1 90 ? -8.179 -0.742 -12.260 1.00 78.75 90 ALA A CA 1
ATOM 741 C C . ALA A 1 90 ? -7.404 -0.432 -10.963 1.00 78.75 90 ALA A C 1
ATOM 743 O O . ALA A 1 90 ? -6.277 -0.900 -10.788 1.00 78.75 90 ALA A O 1
ATOM 744 N N . ASP A 1 91 ? -8.032 0.296 -10.037 1.00 84.81 91 ASP A N 1
ATOM 745 C CA . ASP A 1 91 ? -7.412 0.855 -8.829 1.00 84.81 91 ASP A CA 1
ATOM 746 C C . ASP A 1 91 ? -7.860 0.075 -7.578 1.00 84.81 91 ASP A C 1
ATOM 748 O O . ASP A 1 91 ? -8.558 0.564 -6.685 1.00 84.81 91 ASP A O 1
ATOM 752 N N . ARG A 1 92 ? -7.504 -1.216 -7.556 1.00 89.69 92 ARG A N 1
ATOM 753 C CA . ARG A 1 92 ? -7.880 -2.180 -6.502 1.00 89.69 92 ARG A CA 1
ATOM 754 C C . ARG A 1 92 ? -7.361 -1.789 -5.120 1.00 89.69 92 ARG A C 1
ATOM 756 O O . ARG A 1 92 ? -8.068 -1.937 -4.125 1.00 89.69 92 ARG A O 1
ATOM 763 N N . VAL A 1 93 ? -6.124 -1.301 -5.056 1.00 91.31 93 VAL A N 1
ATOM 764 C CA . VAL A 1 93 ? -5.435 -0.993 -3.795 1.00 91.31 93 VAL A CA 1
ATOM 765 C C . VAL A 1 93 ? -6.133 0.166 -3.080 1.00 91.31 93 VAL A C 1
ATOM 767 O O . VAL A 1 93 ? -6.376 0.106 -1.876 1.00 91.31 93 VAL A O 1
ATOM 770 N N . GLU A 1 94 ? -6.516 1.193 -3.832 1.00 91.56 94 GLU A N 1
ATOM 771 C CA . GLU A 1 94 ? -7.210 2.384 -3.357 1.00 91.56 94 GLU A CA 1
ATOM 772 C C . GLU A 1 94 ? -8.601 2.050 -2.807 1.00 91.56 94 GLU A C 1
ATOM 774 O O . GLU A 1 94 ? -8.968 2.534 -1.736 1.00 91.56 94 GLU A O 1
ATOM 779 N N . ILE A 1 95 ? -9.351 1.174 -3.486 1.00 92.44 95 ILE A N 1
ATOM 780 C CA . ILE A 1 95 ? -10.672 0.719 -3.024 1.00 92.44 95 ILE A CA 1
ATOM 781 C C . ILE A 1 95 ? -10.561 0.020 -1.665 1.00 92.44 95 ILE A C 1
ATOM 783 O O . ILE A 1 95 ? -11.278 0.372 -0.725 1.00 92.44 95 ILE A O 1
ATOM 787 N N . ILE A 1 96 ? -9.630 -0.931 -1.532 1.00 92.69 96 ILE A N 1
ATOM 788 C CA . ILE A 1 96 ? -9.432 -1.670 -0.277 1.00 92.69 96 ILE A CA 1
ATOM 789 C C . ILE A 1 96 ? -8.979 -0.720 0.837 1.00 92.69 96 ILE A C 1
ATOM 791 O O . ILE A 1 96 ? -9.431 -0.839 1.978 1.00 92.69 96 ILE A O 1
ATOM 795 N N . LEU A 1 97 ? -8.122 0.254 0.517 1.00 93.69 97 LEU A N 1
ATOM 796 C CA . LEU A 1 97 ? -7.691 1.272 1.470 1.00 93.69 97 LEU A CA 1
ATOM 797 C C . LEU A 1 97 ? -8.884 2.087 1.989 1.00 93.69 97 LEU A C 1
ATOM 799 O O . LEU A 1 97 ? -8.999 2.288 3.199 1.00 93.69 97 LEU A O 1
ATOM 803 N N . CYS A 1 98 ? -9.799 2.502 1.109 1.00 92.88 98 CYS A N 1
ATOM 804 C CA . CYS A 1 98 ? -11.031 3.183 1.503 1.00 92.88 98 CYS A CA 1
ATOM 805 C C . CYS A 1 98 ? -11.920 2.308 2.399 1.00 92.88 98 CYS A C 1
ATOM 807 O O . CYS A 1 98 ? -12.466 2.810 3.381 1.00 92.88 98 CYS A O 1
ATOM 809 N N . TRP A 1 99 ? -12.037 1.007 2.123 1.00 93.69 99 TRP A N 1
ATOM 810 C CA . TRP A 1 99 ? -12.793 0.083 2.978 1.00 93.69 99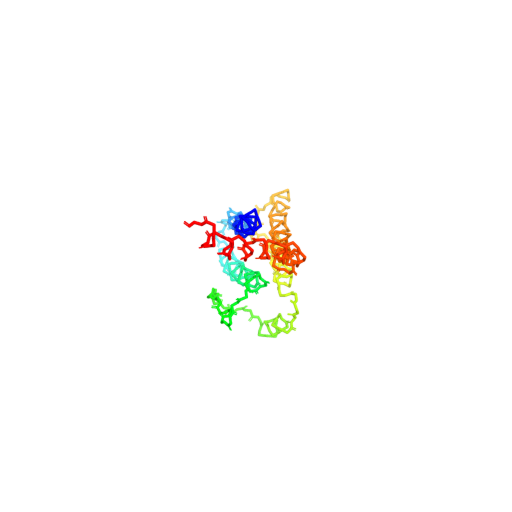 TRP A CA 1
ATOM 811 C C . TRP A 1 99 ? -12.179 -0.070 4.369 1.00 93.69 99 TRP A C 1
ATOM 813 O O . TRP A 1 99 ? -12.902 -0.038 5.361 1.00 93.69 99 TRP A O 1
ATOM 823 N N . ILE A 1 100 ? -10.850 -0.166 4.462 1.00 94.31 100 ILE A N 1
ATOM 824 C CA . ILE A 1 100 ? -10.140 -0.187 5.749 1.00 94.31 100 ILE A CA 1
ATOM 825 C C . ILE A 1 100 ? -10.402 1.110 6.512 1.00 94.31 100 ILE A C 1
ATOM 827 O O . ILE A 1 100 ? -10.709 1.079 7.701 1.00 94.31 100 ILE A O 1
ATOM 831 N N . GLN A 1 101 ? -10.310 2.257 5.837 1.00 94.00 101 GLN A N 1
ATOM 832 C CA . GLN A 1 101 ? -10.550 3.547 6.474 1.00 94.00 101 GLN A CA 1
ATOM 833 C C . GLN A 1 101 ? -11.981 3.667 6.998 1.00 94.00 101 GLN A C 1
ATOM 835 O O . GLN A 1 101 ? -12.179 4.115 8.126 1.00 94.00 101 GLN A O 1
ATOM 840 N N . ARG A 1 102 ? -12.962 3.217 6.210 1.00 93.50 102 ARG A N 1
ATOM 841 C CA . ARG A 1 102 ? -14.369 3.169 6.607 1.00 93.50 102 ARG A CA 1
ATOM 842 C C . ARG A 1 102 ? -14.575 2.274 7.831 1.00 93.50 102 ARG A C 1
ATOM 844 O O . ARG A 1 102 ? -15.144 2.736 8.813 1.00 93.50 102 ARG A O 1
ATOM 851 N N . LEU A 1 103 ? -14.018 1.061 7.811 1.00 93.56 103 LEU A N 1
ATOM 852 C CA . LEU A 1 103 ? -14.078 0.112 8.926 1.00 93.56 103 LEU A CA 1
ATOM 853 C C . LEU A 1 103 ? -13.512 0.710 10.225 1.00 93.56 103 LEU A C 1
ATOM 855 O O . LEU A 1 103 ? -14.073 0.503 11.296 1.00 93.56 103 LEU A O 1
ATOM 859 N N . ILE A 1 104 ? -12.409 1.458 10.140 1.00 93.00 104 ILE A N 1
ATOM 860 C CA . ILE A 1 104 ? -11.794 2.124 11.297 1.00 93.00 104 ILE A CA 1
ATOM 861 C C . ILE A 1 104 ? -12.707 3.223 11.859 1.00 93.00 104 ILE A C 1
ATOM 863 O O . ILE A 1 104 ? -12.820 3.351 13.077 1.00 93.00 104 ILE A O 1
ATOM 867 N N . VAL A 1 105 ? -13.342 4.019 10.991 1.00 92.94 105 VAL A N 1
ATOM 868 C CA . VAL A 1 105 ? -14.275 5.077 11.411 1.00 92.94 105 VAL A CA 1
ATOM 869 C C . VAL A 1 105 ? -15.494 4.471 12.099 1.00 92.94 105 VAL A C 1
ATOM 871 O O . VAL A 1 105 ? -15.797 4.868 13.222 1.00 92.94 105 VAL A O 1
ATOM 874 N N . ASP A 1 106 ? -16.124 3.470 11.483 1.00 93.00 106 ASP A N 1
ATOM 875 C CA . ASP A 1 106 ? -17.311 2.813 12.040 1.00 93.00 106 ASP A CA 1
ATOM 876 C C . ASP A 1 106 ? -16.975 2.136 13.393 1.00 93.00 106 ASP A C 1
ATOM 878 O O . ASP A 1 106 ? -17.694 2.290 14.379 1.00 93.00 106 ASP A O 1
ATOM 882 N N . ALA A 1 107 ? -15.810 1.483 13.510 1.00 92.06 107 ALA A N 1
ATOM 883 C CA . ALA A 1 107 ? -15.356 0.874 14.766 1.00 92.06 107 ALA A CA 1
ATOM 884 C C . ALA A 1 107 ? -15.045 1.896 15.879 1.00 92.06 107 ALA A C 1
ATOM 886 O O . ALA A 1 107 ? -15.158 1.577 17.067 1.00 92.06 107 ALA A O 1
ATOM 887 N N . ASN A 1 108 ? -14.646 3.116 15.518 1.00 91.56 108 ASN A N 1
ATOM 888 C CA . ASN A 1 108 ? -14.461 4.207 16.472 1.00 91.56 108 ASN A CA 1
ATOM 889 C C . ASN A 1 108 ? -15.807 4.812 16.912 1.00 91.56 108 ASN A C 1
ATOM 891 O O . ASN A 1 108 ? -15.954 5.154 18.080 1.00 91.56 108 ASN A O 1
ATOM 895 N N . GLU A 1 109 ? -16.790 4.926 16.013 1.00 91.25 109 GLU A N 1
ATOM 896 C CA . GLU A 1 109 ? -18.152 5.371 16.356 1.00 91.25 109 GLU A CA 1
ATOM 897 C C . GLU A 1 109 ? -18.880 4.371 17.268 1.00 91.25 109 GLU A C 1
ATOM 899 O O . GLU A 1 109 ? -19.640 4.773 18.148 1.00 91.25 109 GLU A O 1
ATOM 904 N N . GLU A 1 110 ? -18.615 3.073 17.106 1.00 90.81 110 GLU A N 1
ATOM 905 C CA . GLU A 1 110 ? -19.195 2.004 17.925 1.00 90.81 110 GLU A CA 1
ATOM 906 C C . GLU A 1 110 ? -18.462 1.731 19.255 1.00 90.81 110 GLU A C 1
ATOM 908 O O . GLU A 1 110 ? -18.783 0.750 19.933 1.00 90.81 110 GLU A O 1
ATOM 913 N N . ASP A 1 111 ? -17.465 2.542 19.634 1.00 90.00 111 ASP A N 1
ATOM 914 C CA . ASP A 1 111 ? -16.605 2.334 20.816 1.00 90.00 111 ASP A CA 1
ATOM 915 C C . ASP A 1 111 ? -15.870 0.967 20.837 1.00 90.00 111 ASP A C 1
ATOM 917 O O . ASP A 1 111 ? -15.379 0.510 21.881 1.00 90.00 111 ASP A O 1
ATOM 921 N N . VAL A 1 112 ? -15.750 0.300 19.680 1.00 90.38 112 VAL A N 1
ATOM 922 C CA . VAL A 1 112 ? -14.963 -0.938 19.508 1.00 90.38 112 VAL A CA 1
ATOM 923 C C . VAL A 1 112 ? -13.472 -0.624 19.619 1.00 90.38 112 VAL A C 1
ATOM 925 O O . VAL A 1 112 ? -12.706 -1.408 20.182 1.00 90.38 112 VAL A O 1
ATOM 928 N N . ILE A 1 113 ? -13.069 0.556 19.148 1.00 87.19 113 ILE A N 1
ATOM 929 C CA . ILE A 1 113 ? -11.728 1.111 19.307 1.00 87.19 113 ILE A CA 1
ATOM 930 C C . ILE A 1 113 ? -11.811 2.294 20.271 1.00 87.19 113 ILE A C 1
ATOM 932 O O . ILE A 1 113 ? -12.435 3.305 19.966 1.00 87.19 113 ILE A O 1
ATOM 936 N N . LYS A 1 114 ? -11.153 2.200 21.431 1.00 82.31 114 LYS A N 1
ATOM 937 C CA . LYS A 1 114 ? -11.209 3.251 22.460 1.00 82.31 114 LYS A CA 1
ATOM 938 C C . LYS A 1 114 ? -9.935 4.091 22.437 1.00 82.31 114 LYS A C 1
ATOM 940 O O . LYS A 1 114 ? -9.039 3.911 23.262 1.00 82.31 114 LYS A O 1
ATOM 945 N N . ILE A 1 115 ? -9.848 4.999 21.467 1.00 79.81 115 ILE A N 1
ATOM 946 C CA . ILE A 1 115 ? -8.637 5.776 21.168 1.00 79.81 115 ILE A CA 1
ATOM 947 C C . ILE A 1 115 ? -8.852 7.283 21.330 1.00 79.81 115 ILE A C 1
ATOM 949 O O . ILE A 1 115 ? -9.894 7.830 20.985 1.00 79.81 115 ILE A O 1
ATOM 953 N N . ALA A 1 116 ? -7.805 7.987 21.771 1.00 77.19 116 ALA A N 1
ATOM 954 C CA . ALA A 1 116 ? -7.725 9.437 21.630 1.00 77.19 116 ALA A CA 1
ATOM 955 C C . ALA A 1 116 ? -7.470 9.844 20.157 1.00 77.19 116 ALA A C 1
ATOM 957 O O . ALA A 1 116 ? -6.521 9.333 19.552 1.00 77.19 116 ALA A O 1
ATOM 958 N N . PRO A 1 117 ? -8.202 10.829 19.596 1.00 77.44 117 PRO A N 1
ATOM 959 C CA . PRO A 1 117 ? -8.136 11.204 18.176 1.00 77.44 117 PRO A CA 1
ATOM 960 C C . PRO A 1 117 ? -6.729 11.331 17.545 1.00 77.44 117 PRO A C 1
ATOM 962 O O . PRO A 1 117 ? -6.552 10.874 16.416 1.00 77.44 117 PRO A O 1
ATOM 965 N N . PRO A 1 118 ? -5.690 11.865 18.228 1.00 75.12 118 PRO A N 1
ATOM 966 C CA . PRO A 1 118 ? -4.349 11.993 17.642 1.00 75.12 118 PRO A CA 1
ATOM 967 C C . PRO A 1 118 ? -3.693 10.667 17.232 1.00 75.12 118 PRO A C 1
ATOM 969 O O . PRO A 1 118 ? -2.879 10.631 16.310 1.00 75.12 118 PRO A O 1
ATOM 972 N N . ILE A 1 119 ? -4.025 9.575 17.918 1.00 77.75 119 ILE A N 1
ATOM 973 C CA . ILE A 1 119 ? -3.450 8.253 17.659 1.00 77.75 119 ILE A CA 1
ATOM 974 C C . ILE A 1 119 ? -4.142 7.597 16.459 1.00 77.75 119 ILE A C 1
ATOM 976 O O . ILE A 1 119 ? -3.479 6.972 15.634 1.00 77.75 119 ILE A O 1
ATOM 980 N N . LEU A 1 120 ? -5.451 7.810 16.311 1.00 85.31 120 LEU A N 1
ATOM 981 C CA . LEU A 1 120 ? -6.208 7.349 15.150 1.00 85.31 120 LEU A CA 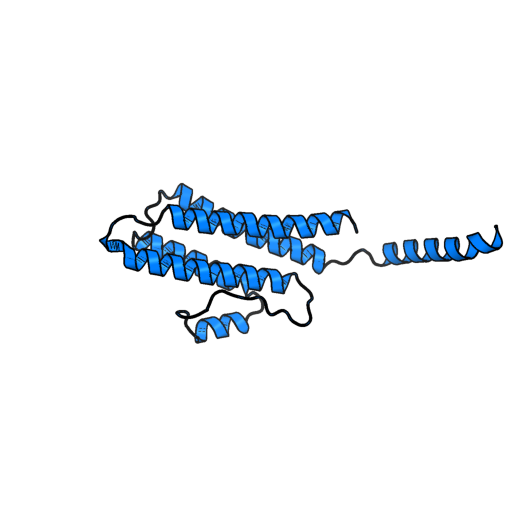1
ATOM 982 C C . LEU A 1 120 ? -5.683 8.001 13.862 1.00 85.31 120 LEU A C 1
ATOM 984 O O . LEU A 1 120 ? -5.444 7.328 12.861 1.00 85.31 120 LEU A O 1
ATOM 988 N N . THR A 1 121 ? -5.379 9.300 13.925 1.00 90.19 121 THR A N 1
ATOM 989 C CA . THR A 1 121 ? -4.729 10.029 12.829 1.00 90.19 121 THR A CA 1
ATOM 990 C C . THR A 1 121 ? -3.389 9.409 12.432 1.00 90.19 121 THR A C 1
ATOM 992 O O . THR A 1 121 ? -3.084 9.342 11.243 1.00 90.19 121 THR A O 1
ATOM 995 N N . ARG A 1 122 ? -2.589 8.912 13.388 1.00 89.88 122 ARG A N 1
ATOM 996 C CA . ARG A 1 122 ? -1.320 8.237 13.070 1.00 89.88 122 ARG A CA 1
ATOM 997 C C . ARG A 1 122 ? -1.545 6.967 12.244 1.00 89.88 122 ARG A C 1
ATOM 999 O O . ARG A 1 122 ? -0.824 6.777 11.268 1.00 89.88 122 ARG A O 1
ATOM 1006 N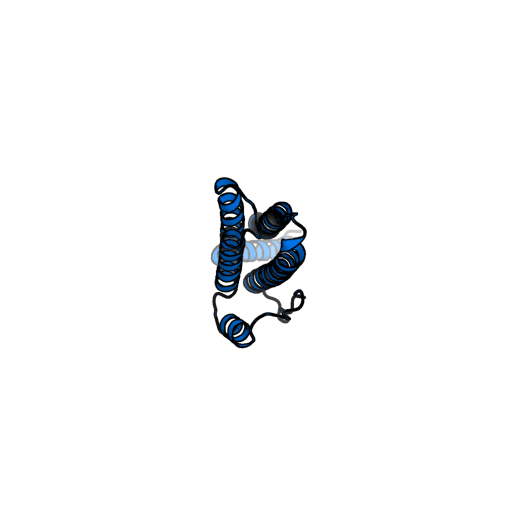 N . ALA A 1 123 ? -2.542 6.151 12.584 1.00 91.06 123 ALA A N 1
ATOM 1007 C CA . ALA A 1 123 ? -2.868 4.945 11.818 1.00 91.06 123 ALA A CA 1
ATOM 1008 C C . ALA A 1 123 ? -3.287 5.289 10.375 1.00 91.06 123 ALA A C 1
ATOM 1010 O O . AL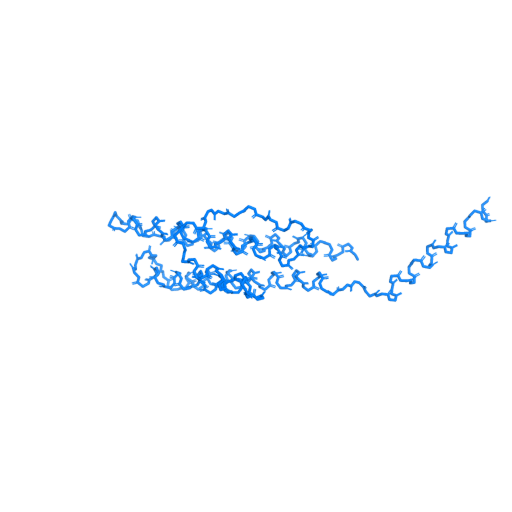A A 1 123 ? -2.796 4.683 9.424 1.00 91.06 123 ALA A O 1
ATOM 1011 N N . PHE A 1 124 ? -4.107 6.330 10.186 1.00 92.62 124 PHE A N 1
ATOM 1012 C CA . PHE A 1 124 ? -4.460 6.818 8.847 1.00 92.62 124 PHE A CA 1
ATOM 1013 C C . PHE A 1 124 ? -3.252 7.331 8.058 1.00 92.62 124 PHE A C 1
ATOM 1015 O O . PHE A 1 124 ? -3.142 7.081 6.857 1.00 92.62 124 PHE A O 1
ATOM 1022 N N . GLN A 1 125 ? -2.323 8.021 8.721 1.00 93.81 125 GLN A N 1
ATOM 1023 C CA . GLN A 1 125 ? -1.090 8.483 8.088 1.00 93.81 125 GLN A CA 1
ATOM 1024 C C . GLN A 1 125 ? -0.185 7.317 7.672 1.00 93.81 125 GLN A C 1
ATOM 1026 O O . GLN A 1 125 ? 0.405 7.376 6.600 1.00 93.81 125 GLN A O 1
ATOM 1031 N N . GLU A 1 126 ? -0.069 6.265 8.485 1.00 94.50 126 GLU A N 1
ATOM 1032 C CA . GLU A 1 126 ? 0.690 5.051 8.144 1.00 94.50 126 GLU A CA 1
ATOM 1033 C C . GLU A 1 126 ? 0.095 4.329 6.935 1.00 94.50 126 GLU A C 1
ATOM 1035 O O . GLU A 1 126 ? 0.814 4.016 5.987 1.00 94.50 126 GLU A O 1
ATOM 1040 N N . LEU A 1 127 ? -1.229 4.165 6.912 1.00 94.19 127 LEU A N 1
ATOM 1041 C CA . LEU A 1 127 ? -1.953 3.626 5.761 1.00 94.19 127 LEU A CA 1
ATOM 1042 C C . LEU A 1 127 ? -1.712 4.464 4.492 1.00 94.19 127 LEU A C 1
ATOM 1044 O O . LEU A 1 127 ? -1.409 3.913 3.432 1.00 94.19 127 LEU A O 1
ATOM 1048 N N . SER A 1 128 ? -1.781 5.795 4.614 1.00 94.06 128 SER A N 1
ATOM 1049 C CA . SER A 1 128 ? -1.556 6.731 3.508 1.00 94.06 128 SER A CA 1
ATOM 1050 C C . SER A 1 128 ? -0.112 6.748 3.006 1.00 94.06 128 SER A C 1
ATOM 1052 O O . SER A 1 128 ? 0.102 6.940 1.811 1.00 94.06 128 SER A O 1
ATOM 1054 N N . ARG A 1 129 ? 0.890 6.583 3.874 1.00 95.06 129 ARG A N 1
ATOM 1055 C CA . ARG A 1 129 ? 2.286 6.512 3.424 1.00 95.06 129 ARG A CA 1
ATOM 1056 C C . ARG A 1 129 ? 2.562 5.220 2.661 1.00 95.06 129 ARG A C 1
ATOM 1058 O O . ARG A 1 129 ? 3.225 5.271 1.625 1.00 95.06 129 ARG A O 1
ATOM 1065 N N . GLY A 1 130 ? 1.950 4.110 3.075 1.00 94.00 130 GLY A N 1
ATOM 1066 C CA . GLY A 1 130 ? 2.138 2.838 2.385 1.00 94.00 130 GLY A CA 1
ATOM 1067 C C . GLY A 1 130 ? 1.680 2.891 0.925 1.00 94.00 130 GLY A C 1
ATOM 1068 O O . GLY A 1 130 ? 2.431 2.487 0.044 1.00 94.00 130 GLY A O 1
ATOM 1069 N N . ILE A 1 131 ? 0.523 3.492 0.615 1.00 93.75 131 ILE A N 1
ATOM 1070 C CA . ILE A 1 131 ? 0.077 3.630 -0.788 1.00 93.75 131 ILE A CA 1
ATOM 1071 C C . ILE A 1 131 ? 0.995 4.542 -1.623 1.00 93.75 131 ILE A C 1
ATOM 1073 O O . ILE A 1 131 ? 1.233 4.283 -2.803 1.00 93.75 131 ILE A O 1
ATOM 1077 N N . VAL A 1 132 ? 1.584 5.581 -1.021 1.00 94.56 132 VAL A N 1
ATOM 1078 C CA . VAL A 1 132 ? 2.577 6.436 -1.697 1.00 94.56 132 VAL A CA 1
ATOM 1079 C C . VAL A 1 132 ? 3.843 5.641 -2.031 1.00 94.56 132 VAL A C 1
ATOM 1081 O O . VAL A 1 132 ? 4.397 5.789 -3.125 1.00 94.56 132 VAL A O 1
ATOM 1084 N N . ASN A 1 133 ? 4.278 4.765 -1.125 1.00 94.88 133 ASN A N 1
ATOM 1085 C CA . ASN A 1 133 ? 5.434 3.899 -1.337 1.00 94.88 133 ASN A CA 1
ATOM 1086 C C . ASN A 1 133 ? 5.166 2.830 -2.412 1.00 94.88 133 ASN A C 1
ATOM 1088 O O . ASN A 1 133 ? 6.036 2.597 -3.253 1.00 94.88 133 ASN A O 1
ATOM 1092 N N . VAL A 1 134 ? 3.954 2.260 -2.471 1.00 93.81 134 VAL A N 1
ATOM 1093 C CA . VAL A 1 134 ? 3.527 1.364 -3.567 1.00 93.81 134 VAL A CA 1
ATOM 1094 C C . VAL A 1 134 ? 3.582 2.084 -4.911 1.00 93.81 134 VAL A C 1
ATOM 1096 O O . VAL A 1 134 ? 4.216 1.600 -5.846 1.00 93.81 134 VAL A O 1
ATOM 1099 N N . ASN A 1 135 ? 2.998 3.280 -5.005 1.00 92.56 135 ASN A N 1
ATOM 1100 C CA . ASN A 1 135 ? 3.017 4.069 -6.238 1.00 92.56 135 ASN A CA 1
ATOM 1101 C C . ASN A 1 135 ? 4.439 4.477 -6.656 1.00 92.56 135 ASN A C 1
ATOM 1103 O O . ASN A 1 135 ? 4.768 4.504 -7.843 1.00 92.56 135 ASN A O 1
ATOM 1107 N N . SER A 1 136 ? 5.317 4.741 -5.689 1.00 93.00 136 SER A N 1
ATOM 110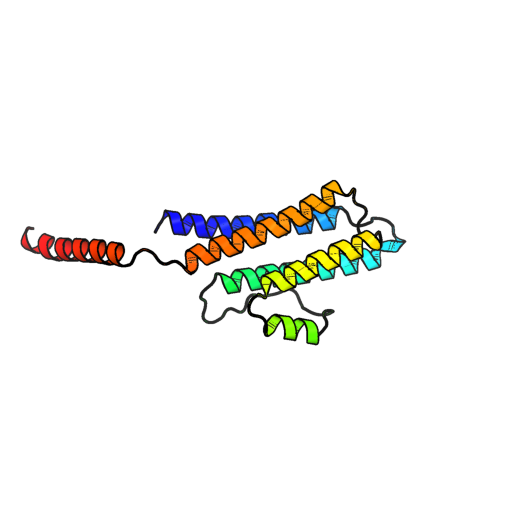8 C CA . SER A 1 136 ? 6.734 5.004 -5.953 1.00 93.00 136 SER A CA 1
ATOM 1109 C C . SER A 1 136 ? 7.453 3.760 -6.487 1.00 93.00 136 SER A C 1
ATOM 1111 O O . SER A 1 136 ? 8.246 3.868 -7.422 1.00 93.00 136 SER A O 1
ATOM 1113 N N . ALA A 1 137 ? 7.139 2.571 -5.964 1.00 92.44 137 ALA A N 1
ATOM 1114 C CA . ALA A 1 137 ? 7.670 1.311 -6.479 1.00 92.44 137 ALA A CA 1
ATOM 1115 C C . ALA A 1 137 ? 7.153 1.026 -7.900 1.00 92.44 137 ALA A C 1
ATOM 1117 O O . ALA A 1 137 ? 7.942 0.708 -8.792 1.00 92.44 137 ALA A O 1
ATOM 1118 N N . ARG A 1 138 ? 5.858 1.255 -8.149 1.00 90.38 138 ARG A N 1
ATOM 1119 C CA . ARG A 1 138 ? 5.244 1.172 -9.480 1.00 90.38 138 ARG A CA 1
ATOM 1120 C C . ARG A 1 138 ? 5.922 2.109 -10.480 1.00 90.38 138 ARG A C 1
ATOM 1122 O O . ARG A 1 138 ? 6.222 1.707 -11.594 1.00 90.38 138 ARG A O 1
ATOM 1129 N N . LYS A 1 139 ? 6.285 3.329 -10.079 1.00 90.44 139 LYS A N 1
ATOM 1130 C CA . LYS A 1 139 ? 7.048 4.252 -10.937 1.00 90.44 139 LYS A CA 1
ATOM 1131 C C . LYS A 1 139 ? 8.406 3.679 -11.369 1.00 90.44 139 LYS A C 1
ATOM 1133 O O . LYS A 1 139 ? 8.841 3.910 -12.496 1.00 90.44 139 LYS A O 1
ATOM 1138 N N . ILE A 1 140 ? 9.095 2.947 -10.490 1.00 90.44 140 ILE A N 1
ATOM 1139 C CA . ILE A 1 140 ? 10.371 2.287 -10.818 1.00 90.44 140 ILE A CA 1
ATOM 1140 C C . ILE A 1 140 ? 10.153 1.128 -11.797 1.00 90.44 140 ILE A C 1
ATOM 1142 O O . ILE A 1 140 ? 11.032 0.871 -12.621 1.00 90.44 140 ILE A O 1
ATOM 1146 N N . LYS A 1 141 ? 9.005 0.453 -11.735 1.00 86.69 141 LYS A N 1
ATOM 1147 C CA . LYS A 1 141 ? 8.599 -0.549 -12.726 1.00 86.69 141 LYS A CA 1
ATOM 1148 C C . LYS A 1 141 ? 8.294 0.108 -14.079 1.00 86.69 141 LYS A C 1
ATOM 1150 O O . LYS A 1 141 ? 8.945 -0.201 -15.072 1.00 86.69 141 LYS A O 1
ATOM 1155 N N . ASP A 1 142 ? 7.375 1.070 -14.089 1.00 88.44 142 ASP A N 1
ATOM 1156 C CA . ASP A 1 142 ? 6.776 1.630 -15.307 1.00 88.44 142 ASP A CA 1
ATOM 1157 C C . ASP A 1 142 ? 7.738 2.523 -16.110 1.00 88.44 142 ASP A C 1
ATOM 1159 O O . ASP A 1 142 ? 7.598 2.656 -17.325 1.00 88.44 142 ASP A O 1
ATOM 1163 N N . ILE A 1 143 ? 8.722 3.155 -15.458 1.00 89.19 143 ILE A N 1
ATOM 1164 C CA . ILE A 1 143 ? 9.690 4.039 -16.126 1.00 89.19 143 ILE A CA 1
ATOM 1165 C C . ILE A 1 143 ? 11.004 3.283 -16.359 1.00 89.19 143 ILE A C 1
ATOM 1167 O O . ILE A 1 143 ? 11.859 3.306 -15.469 1.00 89.19 143 ILE A O 1
ATOM 1171 N N . PRO A 1 144 ? 11.245 2.659 -17.525 1.00 85.06 144 PRO A N 1
ATOM 1172 C CA . PRO A 1 144 ? 12.456 1.878 -17.762 1.00 85.06 144 PRO A CA 1
ATOM 1173 C C . PRO A 1 144 ? 13.728 2.738 -17.748 1.00 85.06 144 PRO A C 1
ATOM 1175 O O . PRO A 1 144 ? 13.703 3.970 -17.818 1.00 85.06 144 PRO A O 1
ATOM 1178 N N . PHE A 1 145 ? 14.884 2.076 -17.660 1.00 86.06 145 PHE A N 1
ATOM 1179 C CA . PHE A 1 145 ? 16.168 2.753 -17.835 1.00 86.06 145 PHE A CA 1
ATOM 1180 C C . PHE A 1 145 ? 16.249 3.386 -19.240 1.00 86.06 145 PHE A C 1
ATOM 1182 O O . PHE A 1 145 ? 15.829 2.741 -20.203 1.00 86.06 145 PHE A O 1
ATOM 1189 N N . PRO A 1 146 ? 16.792 4.613 -19.390 1.00 91.62 146 PRO A N 1
ATOM 1190 C CA . PRO A 1 146 ? 16.837 5.288 -20.680 1.00 91.62 146 PRO A CA 1
ATOM 1191 C C . PRO A 1 146 ? 17.479 4.433 -21.775 1.00 91.62 146 PRO A C 1
ATOM 1193 O O . PRO A 1 146 ? 18.653 4.059 -21.699 1.00 91.62 146 PRO A O 1
ATOM 1196 N N . PHE A 1 147 ? 16.704 4.167 -22.822 1.00 90.69 147 PHE A N 1
ATOM 1197 C CA . PHE A 1 147 ? 17.110 3.300 -23.923 1.00 90.69 147 PHE A CA 1
ATOM 1198 C C . PHE A 1 147 ? 18.435 3.719 -24.594 1.00 90.69 147 PHE A C 1
ATOM 1200 O O . PHE A 1 147 ? 19.298 2.849 -24.742 1.00 90.69 147 PHE A O 1
ATOM 1207 N N . PRO A 1 148 ? 18.694 5.014 -24.895 1.00 93.06 148 PRO A N 1
ATOM 1208 C CA . PRO A 1 148 ? 19.953 5.423 -25.526 1.00 93.06 148 PRO A CA 1
ATOM 1209 C C . PRO A 1 148 ? 21.191 5.081 -24.687 1.00 93.06 148 PRO A C 1
ATOM 1211 O O . PRO A 1 148 ? 22.205 4.637 -25.221 1.00 93.06 148 PRO A O 1
ATOM 1214 N N . TYR A 1 149 ? 21.102 5.224 -23.360 1.00 92.44 149 TYR A N 1
ATOM 1215 C CA . TYR A 1 149 ? 22.199 4.868 -22.459 1.00 92.44 149 TYR A CA 1
ATOM 1216 C C . TYR A 1 149 ? 22.465 3.362 -22.459 1.00 92.44 149 TYR A C 1
ATOM 1218 O O . TYR A 1 149 ? 23.623 2.949 -22.477 1.00 92.44 149 TYR A O 1
ATOM 1226 N N . SER A 1 150 ? 21.407 2.543 -22.475 1.00 91.56 150 SER A N 1
ATOM 1227 C CA . SER A 1 150 ? 21.553 1.089 -22.585 1.00 91.56 150 SER A CA 1
ATOM 1228 C C . SER A 1 150 ? 22.280 0.709 -23.875 1.00 91.56 150 SER A C 1
ATOM 1230 O O . SER A 1 150 ? 23.222 -0.077 -23.835 1.00 91.56 150 SER A O 1
ATOM 1232 N N . GLN A 1 151 ? 21.895 1.306 -25.006 1.00 94.06 151 GLN A N 1
ATOM 1233 C CA . GLN A 1 151 ? 22.505 1.022 -26.307 1.00 94.06 151 GLN A CA 1
ATOM 1234 C C . GLN A 1 151 ? 23.982 1.418 -26.363 1.00 94.06 151 GLN A C 1
ATOM 1236 O O . GLN A 1 151 ? 24.797 0.643 -26.863 1.00 94.06 151 GLN A O 1
ATOM 1241 N N . MET A 1 152 ? 24.345 2.592 -25.833 1.00 96.12 152 MET A N 1
ATOM 1242 C CA . MET A 1 152 ? 25.743 3.033 -25.813 1.00 96.12 152 MET A CA 1
ATOM 1243 C C . MET A 1 152 ? 26.627 2.088 -24.995 1.00 96.12 152 MET A C 1
ATOM 1245 O O . MET A 1 152 ? 27.697 1.705 -25.465 1.00 96.12 152 MET A O 1
ATOM 1249 N N . ILE A 1 153 ? 26.171 1.667 -23.809 1.00 93.44 153 ILE A N 1
ATOM 1250 C CA . ILE A 1 153 ? 26.911 0.716 -22.967 1.00 93.44 153 ILE A CA 1
ATOM 1251 C C . ILE A 1 153 ? 27.063 -0.626 -23.692 1.00 93.44 153 ILE A C 1
ATOM 1253 O O . ILE A 1 153 ? 28.171 -1.154 -23.765 1.00 93.44 153 ILE A O 1
ATOM 1257 N N . THR A 1 154 ? 25.986 -1.156 -24.280 1.00 95.25 154 THR A N 1
ATOM 1258 C CA . THR A 1 154 ? 26.037 -2.408 -25.048 1.00 95.25 154 THR A CA 1
ATOM 1259 C C . THR A 1 154 ? 27.015 -2.316 -26.218 1.00 95.25 154 THR A C 1
ATOM 1261 O O . THR A 1 154 ? 27.838 -3.211 -26.388 1.00 95.25 154 THR A O 1
ATOM 1264 N N . LEU A 1 155 ? 26.981 -1.230 -26.996 1.00 96.75 155 LEU A N 1
ATOM 1265 C CA . LEU A 1 155 ? 27.891 -1.039 -28.125 1.00 96.75 155 LEU A CA 1
ATOM 1266 C C . LEU A 1 155 ? 29.352 -0.971 -27.669 1.00 96.75 155 LEU A C 1
ATOM 1268 O O . LEU A 1 155 ? 30.205 -1.629 -28.260 1.00 96.75 155 LEU A O 1
ATOM 1272 N N . MET A 1 156 ? 29.645 -0.216 -26.607 1.00 95.00 156 MET A N 1
ATOM 1273 C CA . MET A 1 156 ? 31.003 -0.126 -26.066 1.00 95.00 156 MET A CA 1
ATOM 1274 C C . MET A 1 156 ? 31.520 -1.484 -25.582 1.00 95.00 156 MET A C 1
ATOM 1276 O O . MET A 1 156 ? 32.663 -1.837 -25.870 1.00 95.00 156 MET A O 1
ATOM 1280 N N . LEU A 1 157 ? 30.678 -2.269 -24.901 1.00 95.38 157 LEU A N 1
ATOM 1281 C CA . LEU A 1 157 ? 31.028 -3.620 -24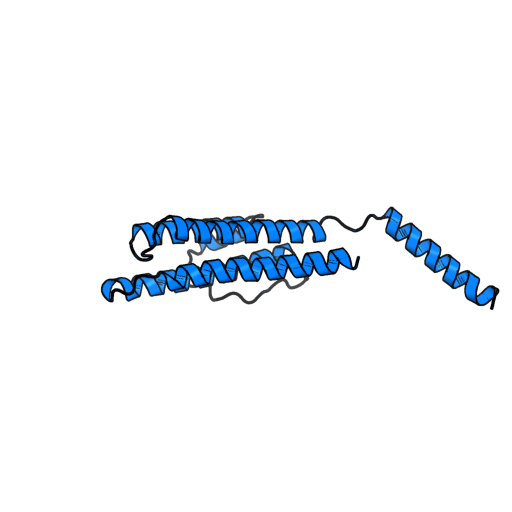.458 1.00 95.38 157 LEU A CA 1
ATOM 1282 C C . LEU A 1 157 ? 31.262 -4.572 -25.638 1.00 95.38 157 LEU A C 1
ATOM 1284 O O . LEU A 1 157 ? 32.210 -5.351 -25.597 1.00 95.38 157 LEU A O 1
ATOM 1288 N N . LEU A 1 158 ? 30.460 -4.485 -26.704 1.00 96.56 158 LEU A N 1
ATOM 1289 C CA . LEU A 1 158 ? 30.647 -5.287 -27.919 1.00 96.56 158 LEU A CA 1
ATOM 1290 C C . LEU A 1 158 ? 31.957 -4.948 -28.634 1.00 96.56 158 LEU A C 1
ATOM 1292 O O . LEU A 1 158 ? 32.700 -5.850 -29.014 1.00 96.56 158 LEU A O 1
ATOM 1296 N N . VAL A 1 159 ? 32.268 -3.658 -28.787 1.00 95.81 159 VAL A N 1
ATOM 1297 C CA . VAL A 1 159 ? 33.535 -3.214 -29.385 1.00 95.81 159 VAL A CA 1
ATOM 1298 C C . VAL A 1 159 ? 34.719 -3.699 -28.551 1.00 95.81 159 VAL A C 1
ATOM 1300 O O . VAL A 1 159 ? 35.673 -4.235 -29.107 1.00 95.81 159 VAL A O 1
ATOM 1303 N N . HIS A 1 160 ? 34.653 -3.570 -27.222 1.00 94.31 160 HIS A N 1
ATOM 1304 C CA . HIS A 1 160 ? 35.698 -4.069 -26.328 1.00 94.31 160 HIS A CA 1
ATOM 1305 C C . HIS A 1 160 ? 35.869 -5.593 -26.426 1.00 94.31 160 HIS A C 1
ATOM 1307 O O . HIS A 1 160 ? 36.996 -6.085 -26.502 1.00 94.31 160 HIS A O 1
ATOM 1313 N N . TRP A 1 161 ? 34.762 -6.335 -26.477 1.00 96.12 161 TRP A N 1
ATOM 1314 C CA . TRP A 1 161 ? 34.769 -7.788 -26.622 1.00 96.12 161 TRP A CA 1
ATOM 1315 C C . TRP A 1 161 ? 35.381 -8.241 -27.959 1.00 96.12 161 TRP A C 1
ATOM 1317 O O . TRP A 1 161 ? 36.120 -9.220 -27.975 1.00 96.12 161 TRP A O 1
ATOM 1327 N N . LEU A 1 162 ? 35.150 -7.507 -29.056 1.00 95.50 162 LEU A N 1
ATOM 1328 C CA . LEU A 1 162 ? 35.741 -7.790 -30.373 1.00 95.50 162 LEU A CA 1
ATOM 1329 C C . LEU A 1 162 ? 37.211 -7.364 -30.492 1.00 95.50 162 LEU A C 1
ATOM 1331 O O . LEU A 1 162 ? 37.990 -8.044 -31.153 1.00 95.50 162 LEU A O 1
ATOM 1335 N N . ALA A 1 163 ? 37.600 -6.243 -29.883 1.00 94.19 163 ALA A N 1
ATOM 1336 C CA . ALA A 1 163 ? 38.956 -5.709 -29.998 1.00 94.19 163 ALA A CA 1
ATOM 1337 C C . ALA A 1 163 ? 39.974 -6.479 -29.139 1.00 94.19 163 ALA A C 1
ATOM 1339 O O . ALA A 1 163 ? 41.096 -6.713 -29.582 1.00 94.19 163 ALA A O 1
ATOM 1340 N N . THR A 1 164 ? 39.585 -6.906 -27.932 1.00 94.00 164 THR A N 1
ATOM 1341 C CA . THR A 1 164 ? 40.454 -7.643 -26.995 1.00 94.00 164 THR A CA 1
ATOM 1342 C C . THR A 1 164 ? 41.139 -8.880 -27.611 1.00 94.00 164 THR A C 1
ATOM 1344 O O . THR A 1 164 ? 42.353 -8.974 -27.470 1.00 94.00 164 THR A O 1
ATOM 1347 N N . PRO A 1 165 ? 40.455 -9.795 -28.335 1.00 91.94 165 PRO A N 1
ATOM 1348 C CA . PRO A 1 165 ? 41.098 -10.966 -28.946 1.00 91.94 165 PRO A CA 1
ATOM 1349 C C . PRO A 1 165 ? 41.945 -10.656 -30.190 1.00 91.94 165 PRO A C 1
ATOM 1351 O O . PRO A 1 165 ? 42.686 -11.520 -30.635 1.00 91.94 165 PRO A O 1
ATOM 1354 N N . VAL A 1 166 ? 41.814 -9.467 -30.790 1.00 91.56 166 VAL A N 1
ATOM 1355 C CA . VAL A 1 166 ? 42.648 -9.044 -31.933 1.00 91.56 166 VAL A CA 1
ATOM 1356 C C . VAL A 1 166 ? 43.954 -8.406 -31.454 1.00 91.56 166 VAL A C 1
ATOM 1358 O O . VAL A 1 166 ? 44.957 -8.439 -32.163 1.00 91.56 166 VAL A O 1
ATOM 1361 N N . ILE A 1 167 ? 43.929 -7.789 -30.270 1.00 87.31 167 ILE A N 1
ATOM 1362 C CA . ILE A 1 167 ? 45.071 -7.082 -29.677 1.00 87.31 167 ILE A CA 1
ATOM 1363 C C . ILE A 1 167 ? 45.917 -8.007 -28.781 1.00 87.31 167 ILE A C 1
ATOM 1365 O O . ILE A 1 167 ? 47.116 -7.760 -28.647 1.00 87.31 167 ILE A O 1
ATOM 1369 N N . ALA A 1 168 ? 45.309 -9.025 -28.159 1.00 66.75 168 ALA A N 1
ATOM 1370 C CA . ALA A 1 168 ? 45.979 -10.033 -27.326 1.00 66.75 168 ALA A CA 1
ATOM 1371 C C . ALA A 1 168 ? 46.611 -11.155 -28.162 1.00 66.75 168 ALA A C 1
ATOM 1373 O O . ALA A 1 168 ? 47.720 -11.595 -27.784 1.00 66.75 168 ALA A O 1
#

pLDDT: mean 88.86, std 7.53, range [58.66, 96.75]

Foldseek 3Di:
DVVLVVLLVVLLVLLVVLLVVLLVLQLVQFDPDPVCVVVLVVLNLVLQQLSQQLNLVLCLLLDDDPDSDDDGDDPPPDDPVLVVVLVPDPPNNVSSLVVSVVSLVVCVVVSRGVDDVVSNVSSNVSSVVSVVSSVVSSCSVVPDDDPVVVVVVVVVVVVCVVVVVVVD

Organism: NCBI:txid327968

Secondary structure (DSSP, 8-state):
-HHHHHHHHHHHHHHHHHHHHHHHHHHHTB---GGGHHHHHHHHHHHHHHHHHHHHHHHHHH---S---------TTS-HHHHHHHHH-S-HHHHHHHHHHHHHHHHHHTTSB---HHHHHHHHHHHHHHHHHHHHHHHHHHSPPPHHHHHHHHHHHHHHHHHHHHH-